Protein AF-A0A6Y4ASF3-F1 (afdb_monomer_lite)

InterPro domains:
  IPR029492 Domain of unknown function DUF4435 [PF14491] (12-104)

Foldseek 3Di:
DVVVCPDPQLVQAAEEEEQDPVVQVVCCVPPNDSSYDYDYPPHAPVVQLVVQVVVVVVPRPRYAYEHFCPCCVVVVHDGPRYDHDPQRDDVRVCVVVCVVVVVD

Secondary structure (DSSP, 8-state):
-HHHHTSHHHHT-EEEEES-HHHHHHHHHHS--TTEEEE--SS-HHHHHHHHHHHHHTT--SEEEEE--TTHHHHT---TTEEE-TTSSHHHHHHHTTSGGG--

pLDDT: mean 90.16, std 6.33, range [65.0, 97.38]

Structure (mmCIF, N/CA/C/O 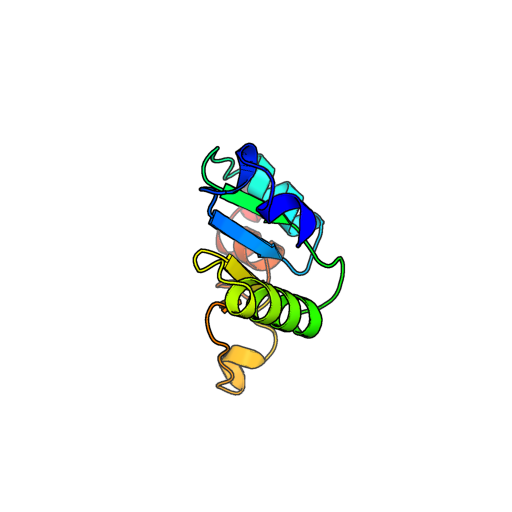backbone):
data_AF-A0A6Y4ASF3-F1
#
_entry.id   AF-A0A6Y4ASF3-F1
#
loop_
_atom_site.group_PDB
_atom_site.id
_atom_site.type_symbol
_atom_site.label_atom_id
_atom_site.label_alt_id
_atom_site.label_comp_id
_atom_site.label_asym_id
_atom_site.label_entity_id
_atom_site.label_seq_id
_atom_site.pdbx_PDB_ins_code
_atom_site.Cartn_x
_atom_site.Cartn_y
_atom_site.Cartn_z
_atom_site.occupancy
_atom_site.B_iso_or_equiv
_atom_site.auth_seq_id
_atom_site.auth_comp_id
_atom_site.auth_asym_id
_atom_site.auth_atom_id
_atom_site.pdbx_PDB_model_num
ATOM 1 N N . MET A 1 1 ? -4.697 10.307 8.794 1.00 68.38 1 MET A N 1
ATOM 2 C CA . MET A 1 1 ? -5.462 9.041 8.887 1.00 68.38 1 MET A CA 1
ATOM 3 C C . MET A 1 1 ? -6.545 8.967 9.979 1.00 68.38 1 MET A C 1
ATOM 5 O O . MET A 1 1 ? -7.696 9.168 9.625 1.00 68.38 1 MET A O 1
ATOM 9 N N . LEU A 1 2 ? -6.269 8.717 11.273 1.00 71.00 2 LEU A N 1
ATOM 10 C CA . LEU A 1 2 ? -7.295 8.377 12.306 1.00 71.00 2 LEU A CA 1
ATOM 11 C C . LEU A 1 2 ? -8.559 9.273 12.353 1.00 71.00 2 LEU A C 1
ATOM 13 O O . LEU A 1 2 ? -9.674 8.769 12.485 1.00 71.00 2 LEU A O 1
ATOM 17 N N . LEU A 1 3 ? -8.410 10.593 12.208 1.00 76.00 3 LEU A N 1
ATOM 18 C CA . LEU A 1 3 ? -9.542 11.533 12.214 1.00 76.00 3 LEU A CA 1
ATOM 19 C C . LEU A 1 3 ? -10.442 11.419 10.971 1.00 76.00 3 LEU A C 1
ATOM 21 O O . LEU A 1 3 ? -11.650 11.627 11.080 1.00 76.00 3 LEU A O 1
ATOM 25 N N . LEU A 1 4 ? -9.886 11.045 9.812 1.00 77.25 4 LEU A N 1
ATOM 26 C CA . LEU A 1 4 ? -10.647 10.881 8.567 1.00 77.25 4 LEU A CA 1
ATOM 27 C C . LEU A 1 4 ? -11.685 9.764 8.708 1.00 77.25 4 LEU A C 1
ATOM 29 O O . LEU A 1 4 ? -12.818 9.920 8.263 1.00 77.25 4 LEU A O 1
ATOM 33 N N . PHE A 1 5 ? -11.343 8.684 9.413 1.00 71.56 5 PHE A N 1
ATOM 34 C CA . PHE A 1 5 ? -12.214 7.520 9.615 1.00 71.56 5 PHE A CA 1
ATOM 35 C C . PHE A 1 5 ? -13.471 7.803 10.430 1.00 71.56 5 PHE A C 1
ATOM 37 O O . PHE A 1 5 ? -14.487 7.136 10.247 1.00 71.56 5 PHE A O 1
ATOM 44 N N . ARG A 1 6 ? -13.415 8.797 11.319 1.00 78.00 6 ARG A N 1
ATOM 45 C CA . ARG A 1 6 ? -14.572 9.213 12.120 1.00 78.00 6 ARG A CA 1
ATOM 46 C C . ARG A 1 6 ? -15.568 10.045 11.315 1.00 78.00 6 ARG A C 1
ATOM 48 O O . ARG A 1 6 ? -16.692 10.250 11.764 1.00 78.00 6 ARG A O 1
ATOM 55 N N . SER A 1 7 ? -15.181 10.514 10.129 1.00 84.50 7 SER A N 1
ATOM 56 C CA . SER A 1 7 ? -16.079 11.253 9.252 1.00 84.50 7 SER A CA 1
ATOM 57 C C . SER A 1 7 ? -17.050 10.303 8.534 1.00 84.50 7 SER A C 1
ATOM 59 O O . SER A 1 7 ? -16.613 9.316 7.929 1.00 84.50 7 SER A O 1
ATOM 61 N N . PRO A 1 8 ? -18.362 10.619 8.499 1.00 83.38 8 PRO A N 1
ATOM 62 C CA . PRO A 1 8 ? -19.358 9.834 7.770 1.00 83.38 8 PRO A CA 1
ATOM 63 C C . PRO A 1 8 ? -18.974 9.572 6.310 1.00 83.38 8 PRO A C 1
ATOM 65 O O . PRO A 1 8 ? -19.192 8.467 5.814 1.00 83.38 8 PRO A O 1
ATOM 68 N N . LYS A 1 9 ? -18.319 10.547 5.660 1.00 85.56 9 LYS A N 1
ATOM 69 C CA . LYS A 1 9 ? -17.851 10.472 4.265 1.00 85.56 9 LYS A CA 1
ATOM 70 C C . LYS A 1 9 ? -16.911 9.289 4.007 1.00 85.56 9 LYS A C 1
ATOM 72 O O . LYS A 1 9 ? -16.916 8.731 2.914 1.00 85.56 9 LYS A O 1
ATOM 77 N N . TYR A 1 10 ? -16.106 8.914 4.996 1.00 86.50 10 TYR A N 1
ATOM 78 C CA . TYR A 1 10 ? -15.076 7.883 4.861 1.00 86.50 10 TYR A CA 1
ATOM 79 C C . TYR A 1 10 ? -15.410 6.589 5.612 1.00 86.50 10 TYR A C 1
ATOM 81 O O . TYR A 1 10 ? -14.763 5.564 5.403 1.00 86.50 10 TYR A O 1
ATOM 89 N N . SER A 1 11 ? -16.453 6.605 6.445 1.00 82.50 11 SER A N 1
ATOM 90 C CA . SER A 1 11 ? -16.856 5.476 7.292 1.00 82.50 11 SER A CA 1
ATOM 91 C C . SER A 1 11 ? -17.013 4.147 6.536 1.00 82.50 11 SER A C 1
ATOM 93 O O . SER A 1 11 ? -16.629 3.101 7.059 1.00 82.50 11 SER A O 1
ATOM 95 N N . ARG A 1 12 ? -17.487 4.179 5.283 1.00 87.25 12 ARG A N 1
ATOM 96 C CA . ARG A 1 12 ? -17.698 2.994 4.427 1.00 87.25 12 ARG A CA 1
ATOM 97 C C . ARG A 1 12 ? -16.636 2.787 3.345 1.00 87.25 12 ARG A C 1
ATOM 99 O O . ARG A 1 12 ? -16.689 1.778 2.652 1.00 87.25 12 ARG A O 1
ATOM 106 N N . LYS A 1 13 ? -15.677 3.705 3.200 1.00 92.81 13 LYS A N 1
ATOM 107 C CA . LYS A 1 13 ? -14.616 3.577 2.193 1.00 92.81 13 LYS A CA 1
ATOM 108 C C . LYS A 1 13 ? -13.583 2.535 2.597 1.00 92.81 13 LYS A C 1
ATOM 110 O O . LYS A 1 13 ? -13.336 2.378 3.799 1.00 92.81 13 LYS A O 1
ATOM 115 N N . ILE A 1 14 ? -13.021 1.851 1.604 1.00 94.56 14 ILE A N 1
ATOM 116 C CA . ILE A 1 14 ? -11.834 0.996 1.692 1.00 94.56 14 ILE A CA 1
ATOM 117 C C . ILE A 1 14 ? -10.611 1.904 1.665 1.00 94.56 14 ILE A C 1
ATOM 119 O O . ILE A 1 14 ? -10.549 2.825 0.854 1.00 94.56 14 ILE A O 1
ATOM 123 N N . PHE A 1 15 ? -9.666 1.657 2.558 1.00 94.88 15 PHE A N 1
ATOM 124 C CA . PHE A 1 15 ? -8.453 2.449 2.667 1.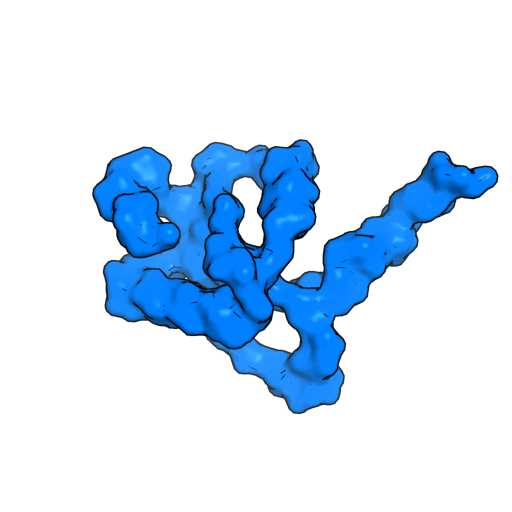00 94.88 15 PHE A CA 1
ATOM 125 C C . PHE A 1 15 ? -7.250 1.644 2.215 1.00 94.88 15 PHE A C 1
ATOM 127 O O . PHE A 1 15 ? -7.048 0.528 2.692 1.00 94.88 15 PHE A O 1
ATOM 134 N N . PHE A 1 16 ? -6.457 2.252 1.345 1.00 95.94 16 PHE A N 1
ATOM 135 C CA . PHE A 1 16 ? -5.123 1.790 1.010 1.00 95.94 16 PHE A CA 1
ATOM 136 C C . PHE A 1 16 ? -4.115 2.797 1.550 1.00 95.94 16 PHE A C 1
ATOM 138 O O . PHE A 1 16 ? -4.191 3.987 1.243 1.00 95.94 16 PHE A O 1
ATOM 145 N N . THR A 1 17 ? -3.212 2.302 2.384 1.00 95.81 17 THR A N 1
ATOM 146 C CA . THR A 1 17 ? -2.063 3.035 2.900 1.00 95.81 17 THR A CA 1
ATOM 147 C C . THR A 1 17 ? -0.859 2.712 2.019 1.00 95.81 17 THR A C 1
ATOM 149 O O . THR A 1 17 ? -0.563 1.532 1.850 1.00 95.81 17 THR A O 1
ATOM 152 N N . LEU A 1 18 ? -0.184 3.715 1.462 1.00 95.00 18 LEU A N 1
ATOM 153 C CA . LEU A 1 18 ? 0.928 3.524 0.516 1.00 95.00 18 LEU A CA 1
ATOM 154 C C . LEU A 1 18 ? 2.231 4.136 1.018 1.00 95.00 18 LEU A C 1
ATOM 156 O O . LEU A 1 18 ? 2.193 5.102 1.777 1.00 95.00 18 LEU A O 1
ATOM 160 N N . GLU A 1 19 ? 3.367 3.605 0.570 1.00 91.19 19 GLU A N 1
ATOM 161 C CA . GLU A 1 19 ? 4.696 4.140 0.905 1.00 91.19 19 GLU A CA 1
ATOM 162 C C . GLU A 1 19 ? 4.936 5.511 0.256 1.00 91.19 19 GLU A C 1
ATOM 164 O O . GLU A 1 19 ? 5.299 6.469 0.944 1.00 91.19 19 GLU A O 1
ATOM 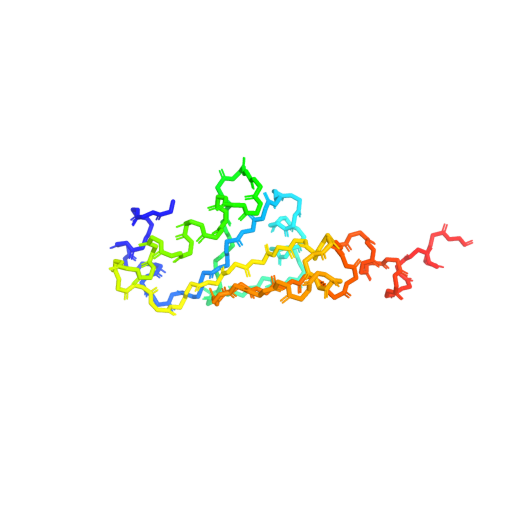169 N N . GLY A 1 20 ? 4.668 5.635 -1.049 1.00 88.62 20 GLY A N 1
ATOM 170 C CA . GLY A 1 20 ? 4.981 6.823 -1.833 1.00 88.62 20 GLY A CA 1
ATOM 171 C C . GLY A 1 20 ? 3.780 7.683 -2.235 1.00 88.62 20 GLY A C 1
ATOM 172 O O . GLY A 1 20 ? 2.700 7.222 -2.610 1.00 88.62 20 GLY A O 1
ATOM 173 N N . GLU A 1 21 ? 4.004 8.999 -2.253 1.00 90.38 21 GLU A N 1
ATOM 174 C CA . GLU A 1 21 ? 3.065 9.972 -2.833 1.00 90.38 21 GLU A CA 1
ATOM 175 C C . GLU A 1 21 ? 2.903 9.795 -4.353 1.00 90.38 21 GLU A C 1
ATOM 177 O O . GLU A 1 21 ? 1.848 10.107 -4.914 1.00 90.38 21 GLU A O 1
ATOM 182 N N . SER A 1 22 ? 3.940 9.299 -5.034 1.00 90.25 22 SER A N 1
ATOM 183 C CA . SER A 1 22 ? 3.888 8.982 -6.465 1.00 90.25 22 SER A CA 1
ATOM 184 C C . SER A 1 22 ? 2.865 7.880 -6.749 1.00 90.25 22 SER A C 1
ATOM 186 O O . SER A 1 22 ? 2.037 8.045 -7.648 1.00 90.25 22 SER A O 1
ATOM 188 N N . ASP A 1 23 ? 2.828 6.834 -5.921 1.00 90.75 23 ASP A N 1
ATOM 189 C CA . ASP A 1 23 ? 1.881 5.721 -6.043 1.00 90.75 23 ASP A CA 1
ATOM 190 C C . ASP A 1 23 ? 0.445 6.191 -5.842 1.00 90.75 23 ASP A C 1
ATOM 192 O O . ASP A 1 23 ? -0.449 5.870 -6.627 1.00 90.75 23 ASP A O 1
ATOM 196 N N . ILE A 1 24 ? 0.222 7.045 -4.836 1.00 94.00 24 ILE A N 1
ATOM 197 C CA . ILE A 1 24 ? -1.080 7.676 -4.595 1.00 94.00 24 ILE A CA 1
ATOM 198 C C . ILE A 1 24 ? -1.545 8.440 -5.831 1.00 94.00 24 ILE A C 1
ATOM 200 O O . ILE A 1 24 ? -2.715 8.345 -6.213 1.00 94.00 24 ILE A O 1
ATOM 204 N N . ARG A 1 25 ? -0.665 9.228 -6.455 1.00 93.62 25 ARG A N 1
ATOM 205 C CA . ARG A 1 25 ? -1.013 10.004 -7.653 1.00 93.62 25 ARG A CA 1
ATOM 206 C C . ARG A 1 25 ? -1.336 9.091 -8.823 1.00 93.62 25 ARG A C 1
ATOM 208 O O . ARG A 1 25 ? -2.342 9.323 -9.494 1.00 93.62 25 ARG A O 1
ATOM 215 N N . PHE A 1 26 ? -0.530 8.060 -9.049 1.00 92.69 26 PHE A N 1
ATOM 216 C CA . PHE A 1 26 ? -0.760 7.097 -10.116 1.00 92.69 26 PHE A CA 1
ATOM 217 C C . PHE A 1 26 ? -2.097 6.368 -9.935 1.00 92.69 26 PHE A C 1
ATOM 219 O O . PHE A 1 26 ? -2.936 6.379 -10.839 1.00 92.69 26 PHE A O 1
ATOM 226 N N . LEU A 1 27 ? -2.354 5.821 -8.745 1.00 92.88 27 LEU A N 1
ATOM 227 C CA . LEU A 1 27 ? -3.588 5.095 -8.450 1.00 92.88 27 LEU A CA 1
ATOM 228 C C . LEU A 1 27 ? -4.820 5.996 -8.495 1.00 92.88 27 LEU A C 1
ATOM 230 O O . LEU A 1 27 ? -5.834 5.609 -9.068 1.00 92.88 27 LEU A O 1
ATOM 234 N N . ASN A 1 28 ? -4.743 7.225 -7.982 1.00 94.19 28 ASN A N 1
ATOM 235 C CA . ASN A 1 28 ? -5.840 8.181 -8.145 1.00 94.19 28 ASN A CA 1
ATOM 236 C C . ASN A 1 28 ? -6.064 8.577 -9.611 1.00 94.19 28 ASN A C 1
ATOM 238 O O . ASN A 1 28 ? -7.183 8.917 -9.974 1.00 94.19 28 ASN A O 1
ATOM 242 N N . THR A 1 29 ? -5.033 8.562 -10.455 1.00 94.19 29 THR A N 1
ATOM 243 C CA . THR A 1 29 ? -5.169 8.945 -11.869 1.00 94.19 29 THR A CA 1
ATOM 244 C C . THR A 1 29 ? -5.769 7.816 -12.703 1.00 94.19 29 THR A C 1
ATOM 246 O O . THR A 1 29 ? -6.617 8.068 -13.557 1.00 94.19 29 THR A O 1
ATOM 249 N N . HIS A 1 30 ? -5.354 6.573 -12.454 1.00 90.38 30 HIS A N 1
ATOM 250 C CA . HIS A 1 30 ? -5.685 5.432 -13.311 1.00 90.38 30 HIS A CA 1
ATOM 251 C C . HIS A 1 30 ? -6.722 4.472 -12.713 1.00 90.38 30 HIS A C 1
ATOM 253 O O . HIS A 1 30 ? -7.388 3.760 -13.460 1.00 90.38 30 HIS A O 1
ATOM 259 N N . PHE A 1 31 ? -6.906 4.484 -11.391 1.00 89.75 31 PHE A N 1
ATOM 260 C CA . PHE A 1 31 ? -7.763 3.553 -10.647 1.00 89.75 31 PHE A CA 1
ATOM 261 C C . PHE A 1 31 ? -8.701 4.270 -9.660 1.00 89.75 31 PHE A C 1
ATOM 263 O O . PHE A 1 31 ? -9.079 3.716 -8.627 1.00 89.75 31 PHE A O 1
ATOM 270 N N . ALA A 1 32 ? -9.100 5.511 -9.965 1.00 91.12 32 ALA A N 1
ATOM 271 C CA . ALA A 1 32 ? -10.052 6.252 -9.141 1.00 91.12 32 ALA A CA 1
ATOM 272 C C . ALA A 1 32 ? -11.382 5.499 -8.978 1.00 91.12 32 ALA A C 1
ATOM 274 O O . ALA A 1 32 ? -12.089 5.227 -9.948 1.00 91.12 32 ALA A O 1
ATOM 275 N N . ASP A 1 33 ? -11.765 5.251 -7.726 1.00 94.62 33 ASP A N 1
ATOM 276 C CA . ASP A 1 33 ? -13.065 4.696 -7.357 1.00 94.62 33 ASP A CA 1
ATOM 277 C C . ASP A 1 33 ? -13.586 5.398 -6.098 1.00 94.62 33 ASP A C 1
ATOM 279 O O . ASP A 1 33 ? -12.866 5.571 -5.112 1.00 94.62 33 ASP A O 1
ATOM 283 N N . GLU A 1 34 ? -14.860 5.796 -6.089 1.00 92.75 34 GLU A N 1
ATOM 284 C CA . GLU A 1 34 ? -15.455 6.512 -4.956 1.00 92.75 34 GLU A CA 1
ATOM 285 C C . GLU A 1 34 ? -15.462 5.700 -3.654 1.00 92.75 34 GLU A C 1
ATOM 287 O O . GLU A 1 34 ? -15.505 6.278 -2.562 1.00 92.75 34 GLU A O 1
ATOM 292 N N . ARG A 1 35 ? -15.400 4.371 -3.742 1.00 94.38 35 ARG A N 1
ATOM 293 C CA . ARG A 1 35 ? -15.354 3.458 -2.596 1.00 94.38 35 ARG A CA 1
ATOM 294 C C . ARG A 1 35 ? -13.961 3.372 -1.988 1.00 94.38 35 ARG A C 1
ATOM 296 O O . ARG A 1 35 ? -13.851 2.919 -0.851 1.00 94.38 35 ARG A O 1
ATOM 303 N N . ILE A 1 36 ? -12.927 3.800 -2.707 1.00 94.94 36 ILE A N 1
ATOM 304 C CA . ILE A 1 36 ? -11.534 3.700 -2.287 1.00 94.94 36 ILE A CA 1
ATOM 305 C C . ILE A 1 36 ? -11.023 5.066 -1.806 1.00 94.94 36 ILE A C 1
ATOM 307 O O . ILE A 1 36 ? -11.485 6.137 -2.215 1.00 94.94 36 ILE A O 1
ATOM 311 N N . HIS A 1 37 ? -10.105 5.030 -0.848 1.00 94.50 37 HIS A N 1
ATOM 312 C CA . HIS A 1 37 ? -9.301 6.161 -0.431 1.00 94.50 37 HIS A CA 1
ATOM 313 C C . HIS A 1 37 ? -7.846 5.723 -0.291 1.00 94.50 37 HIS A C 1
ATOM 315 O O . HIS A 1 37 ? -7.550 4.796 0.462 1.00 94.50 37 HIS A O 1
ATOM 321 N N . TYR A 1 38 ? -6.970 6.410 -1.011 1.00 94.94 38 TYR A N 1
ATOM 322 C CA . TYR A 1 38 ? -5.524 6.259 -0.929 1.00 94.94 38 TYR A CA 1
ATOM 323 C C . TYR A 1 38 ? -4.968 7.348 -0.002 1.00 94.94 38 TYR A C 1
ATOM 325 O O . TYR A 1 38 ? -5.357 8.510 -0.141 1.00 94.94 38 TYR A O 1
ATOM 333 N N . ASP A 1 39 ? -4.110 6.975 0.943 1.00 93.56 39 ASP A N 1
ATOM 334 C CA . ASP A 1 39 ? -3.428 7.884 1.878 1.00 93.56 39 ASP A CA 1
ATOM 335 C C . ASP A 1 39 ? -2.027 7.322 2.185 1.00 93.56 39 ASP A C 1
ATOM 337 O O . ASP A 1 39 ? -1.781 6.132 1.982 1.00 93.56 39 ASP A O 1
ATOM 341 N N . SER A 1 40 ? -1.101 8.147 2.665 1.00 92.56 40 SER A N 1
ATOM 342 C CA . SER A 1 40 ? 0.266 7.720 2.997 1.00 92.56 40 SER A CA 1
ATOM 343 C C . SER A 1 40 ? 0.679 8.275 4.361 1.00 92.56 40 SER A C 1
ATOM 345 O O . SER A 1 40 ? 0.315 9.400 4.711 1.00 92.56 40 SER A O 1
ATOM 347 N N . PRO A 1 41 ? 1.459 7.525 5.163 1.00 91.19 41 PRO A N 1
ATOM 348 C CA . PRO A 1 41 ? 2.188 8.095 6.288 1.00 91.19 41 PRO A CA 1
ATOM 349 C C . PRO A 1 41 ? 3.360 8.992 5.840 1.00 91.19 41 PRO A C 1
ATOM 351 O O . PRO A 1 41 ? 4.037 9.552 6.700 1.00 91.19 41 PRO A O 1
ATOM 354 N N . CYS A 1 42 ? 3.601 9.127 4.529 1.00 85.19 42 CYS A N 1
ATOM 355 C CA . CYS A 1 42 ? 4.741 9.799 3.904 1.00 85.19 42 CYS A CA 1
ATOM 356 C C . CYS A 1 42 ? 6.077 9.257 4.426 1.00 85.19 42 CYS A C 1
ATOM 358 O O . CYS A 1 42 ? 6.987 10.013 4.774 1.00 85.19 42 CYS A O 1
ATOM 360 N N . SER A 1 43 ? 6.149 7.937 4.565 1.00 89.81 43 SER A N 1
ATOM 361 C CA . SER A 1 43 ? 7.261 7.215 5.168 1.00 89.81 43 SER A CA 1
ATOM 362 C C . SER A 1 43 ? 7.293 5.784 4.624 1.00 89.81 43 SER A C 1
ATOM 364 O O . SER A 1 43 ? 6.428 5.408 3.835 1.00 89.81 43 SER A O 1
ATOM 366 N N . GLY A 1 44 ? 8.300 5.006 5.010 1.00 91.19 44 GLY A N 1
ATOM 367 C CA . GLY A 1 44 ? 8.541 3.694 4.418 1.00 91.19 44 GLY A CA 1
ATOM 368 C C . GLY A 1 44 ? 7.553 2.616 4.862 1.00 91.19 44 GLY A C 1
ATOM 369 O O . GLY A 1 44 ? 6.662 2.819 5.696 1.00 91.19 44 GLY A O 1
ATOM 370 N N . LYS A 1 45 ? 7.772 1.416 4.327 1.00 94.38 45 LYS A N 1
ATOM 371 C CA . LYS A 1 45 ? 7.083 0.170 4.677 1.00 94.38 45 LYS A CA 1
ATOM 372 C C . LYS A 1 45 ? 6.775 -0.024 6.171 1.00 94.38 45 LYS A C 1
ATOM 374 O O . LYS A 1 45 ? 5.624 -0.353 6.478 1.00 94.38 45 LYS A O 1
ATOM 379 N N . PRO A 1 46 ? 7.703 0.194 7.133 1.00 95.38 46 PRO A N 1
ATOM 380 C CA . PRO A 1 46 ? 7.396 -0.012 8.552 1.00 95.38 46 PRO A CA 1
ATOM 381 C C . PRO A 1 46 ? 6.246 0.872 9.048 1.00 95.38 46 PRO A C 1
ATOM 383 O O . PRO A 1 46 ? 5.373 0.422 9.791 1.00 95.38 46 PRO A O 1
ATOM 386 N N . GLU A 1 47 ? 6.202 2.128 8.618 1.00 95.88 47 GLU A N 1
ATOM 387 C CA . GLU A 1 47 ? 5.158 3.080 8.972 1.00 95.88 47 GLU A CA 1
ATOM 388 C C . GLU A 1 47 ? 3.824 2.748 8.301 1.00 95.88 47 GLU A C 1
ATOM 390 O O . GLU A 1 47 ? 2.776 2.908 8.935 1.00 95.88 47 GLU A O 1
ATOM 395 N N . VAL A 1 48 ? 3.841 2.225 7.071 1.00 96.31 48 VAL A N 1
ATOM 396 C CA . VAL A 1 48 ? 2.636 1.703 6.406 1.00 96.31 48 VAL A CA 1
ATOM 397 C C . VAL A 1 48 ? 2.055 0.532 7.200 1.00 96.31 48 VAL A C 1
ATOM 399 O O . VAL A 1 48 ? 0.868 0.552 7.543 1.00 96.31 48 VAL A O 1
ATOM 402 N N . ILE A 1 49 ? 2.890 -0.444 7.572 1.00 96.56 49 ILE A N 1
ATOM 403 C CA . ILE A 1 49 ? 2.494 -1.604 8.385 1.00 96.56 49 ILE A CA 1
ATOM 404 C C . ILE A 1 49 ? 1.897 -1.144 9.721 1.00 96.56 49 ILE A C 1
ATOM 406 O O . ILE A 1 49 ? 0.782 -1.538 10.083 1.00 96.56 49 ILE A O 1
ATOM 410 N N . ASN A 1 50 ? 2.598 -0.256 10.430 1.00 96.12 50 ASN A N 1
ATOM 411 C CA . ASN A 1 50 ? 2.150 0.288 11.710 1.00 96.12 50 ASN A CA 1
ATOM 412 C C . ASN A 1 50 ? 0.814 1.036 11.583 1.00 96.12 50 ASN A C 1
ATOM 414 O O . ASN A 1 50 ? -0.068 0.877 12.430 1.00 96.12 50 ASN A O 1
ATOM 418 N N . ALA A 1 51 ? 0.627 1.828 10.525 1.00 95.00 51 ALA A N 1
ATOM 419 C CA . ALA A 1 51 ? -0.617 2.550 10.284 1.00 95.00 51 ALA A CA 1
ATOM 420 C C . ALA A 1 51 ? -1.794 1.592 10.043 1.00 95.00 51 ALA A C 1
ATOM 422 O O . ALA A 1 51 ? -2.864 1.776 10.628 1.00 95.00 51 ALA A O 1
ATOM 423 N N . VAL A 1 52 ? -1.604 0.543 9.237 1.00 96.31 52 VAL A N 1
ATOM 424 C CA . VAL A 1 52 ? -2.635 -0.477 8.978 1.00 96.31 52 VAL A CA 1
ATOM 425 C C . VAL A 1 52 ? -3.033 -1.186 10.274 1.00 96.31 52 VAL A C 1
ATOM 427 O O . VAL A 1 52 ? -4.224 -1.267 10.593 1.00 96.31 52 VAL A O 1
ATOM 430 N N . GLN A 1 53 ? -2.053 -1.631 11.064 1.00 95.94 53 GLN A N 1
ATOM 431 C CA . GLN A 1 53 ? -2.290 -2.290 12.352 1.00 95.94 53 GLN A CA 1
ATOM 432 C C . GLN A 1 53 ? -3.006 -1.368 13.348 1.00 95.94 53 GLN A C 1
ATOM 434 O O . GLN A 1 53 ? -3.975 -1.773 13.999 1.00 95.94 53 GLN A O 1
ATOM 439 N N . LEU A 1 54 ? -2.582 -0.105 13.440 1.00 94.00 54 LEU A N 1
ATOM 440 C CA . LEU A 1 54 ? -3.196 0.889 14.316 1.00 94.00 54 LEU A CA 1
ATOM 441 C C . LEU A 1 54 ? -4.658 1.148 13.937 1.00 94.00 54 LEU A C 1
ATOM 443 O O . LEU A 1 54 ? -5.525 1.218 14.804 1.00 94.00 54 LEU A O 1
ATOM 447 N N . LEU A 1 55 ? -4.967 1.274 12.651 1.00 92.06 55 LEU A N 1
ATOM 448 C CA . LEU A 1 55 ? -6.333 1.542 12.204 1.00 92.06 55 LEU A CA 1
ATOM 449 C C . LEU A 1 55 ? -7.259 0.341 12.416 1.00 92.06 55 LEU A C 1
ATOM 451 O O . LEU A 1 55 ? -8.410 0.510 12.836 1.00 92.06 55 LEU A O 1
ATOM 455 N N . ARG A 1 56 ? -6.745 -0.871 12.200 1.00 93.75 56 ARG A N 1
ATOM 456 C CA . ARG A 1 56 ? -7.479 -2.112 12.462 1.00 93.75 56 ARG A CA 1
ATOM 457 C C . ARG A 1 56 ? -7.733 -2.338 13.946 1.00 93.75 56 ARG A C 1
ATOM 459 O O . ARG A 1 56 ? -8.855 -2.697 14.304 1.00 93.75 56 ARG A O 1
ATOM 466 N N . SER A 1 57 ? -6.761 -2.043 14.814 1.00 93.56 57 SER A N 1
ATOM 467 C CA . SER A 1 57 ? -6.949 -2.126 16.273 1.00 93.56 57 SER A CA 1
ATOM 468 C C . SER A 1 57 ? -8.003 -1.143 16.796 1.00 93.56 57 SER A C 1
ATOM 470 O O . SER A 1 57 ? -8.652 -1.410 17.804 1.00 93.56 57 SER A O 1
ATOM 472 N N . HIS A 1 58 ? -8.266 -0.057 16.061 1.00 90.31 58 HIS A N 1
ATOM 473 C CA . HIS A 1 58 ? -9.351 0.894 16.330 1.00 90.31 58 HIS A CA 1
ATOM 474 C C . HIS A 1 58 ? -10.683 0.527 15.643 1.00 90.31 58 HIS A C 1
ATOM 476 O O . HIS A 1 58 ? -11.598 1.351 15.575 1.00 90.31 58 HIS A O 1
ATOM 482 N N . GLY A 1 59 ? -10.818 -0.706 15.142 1.0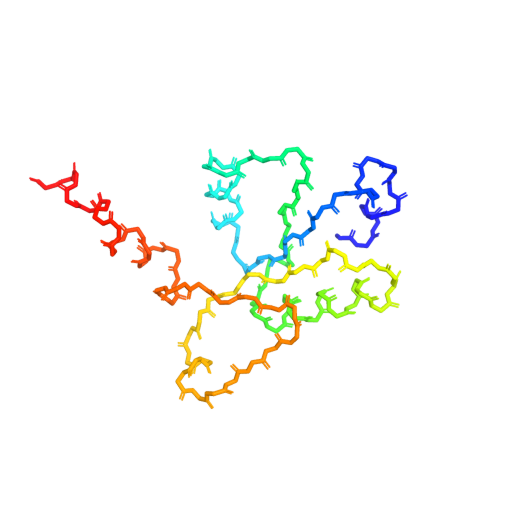0 88.69 59 GLY A N 1
ATOM 483 C CA . GLY A 1 59 ? -12.074 -1.268 14.639 1.00 88.69 59 GLY A CA 1
ATOM 484 C C . GLY A 1 59 ? -12.346 -1.045 13.149 1.00 88.69 59 GLY A C 1
ATOM 485 O O . GLY A 1 59 ? -13.403 -1.450 12.662 1.00 88.69 59 GLY A O 1
ATOM 486 N N . LYS A 1 60 ? -11.423 -0.442 12.390 1.00 88.12 60 LYS A N 1
ATOM 487 C CA . LYS A 1 60 ? -11.593 -0.253 10.944 1.00 88.12 60 LYS A CA 1
ATOM 488 C C . LYS A 1 60 ? -11.020 -1.449 10.177 1.00 88.12 60 LYS A C 1
ATOM 490 O O . LYS A 1 60 ? -9.823 -1.534 9.946 1.00 88.12 60 LYS A O 1
ATOM 495 N N . GLN A 1 61 ? -11.897 -2.359 9.756 1.00 90.44 61 GLN A N 1
ATOM 496 C CA . GLN A 1 61 ? -11.499 -3.640 9.147 1.00 90.44 61 GLN A CA 1
ATOM 497 C C . GLN A 1 61 ? -11.155 -3.578 7.656 1.00 90.44 61 GLN A C 1
ATOM 499 O O . GLN A 1 61 ? -10.600 -4.521 7.117 1.00 90.44 61 GLN A O 1
ATOM 504 N N . ASN A 1 62 ? -11.495 -2.501 6.957 1.00 93.31 62 ASN A N 1
ATOM 505 C CA . ASN A 1 62 ? -11.269 -2.357 5.517 1.00 93.31 62 ASN A CA 1
ATOM 506 C C . ASN A 1 62 ? -10.134 -1.362 5.235 1.00 93.31 62 ASN A C 1
ATOM 508 O O . ASN A 1 62 ? -10.321 -0.362 4.540 1.00 93.31 62 ASN A O 1
ATOM 512 N N . VAL A 1 63 ? -8.981 -1.643 5.842 1.00 95.75 63 VAL A N 1
ATOM 513 C CA . VAL A 1 63 ? -7.714 -0.922 5.679 1.00 95.75 63 VAL A CA 1
ATOM 514 C C . VAL A 1 63 ? -6.654 -1.937 5.266 1.00 95.75 63 VAL A C 1
ATOM 516 O O . VAL A 1 63 ? -6.562 -3.006 5.884 1.00 95.75 63 VAL A O 1
ATOM 519 N N . TYR A 1 64 ? -5.881 -1.588 4.244 1.00 97.25 64 TYR A N 1
ATOM 520 C CA . TYR A 1 64 ? -4.831 -2.411 3.652 1.00 97.25 64 TYR A CA 1
ATOM 521 C C . TYR A 1 64 ? -3.596 -1.558 3.361 1.00 97.25 64 TYR A C 1
ATOM 523 O O . TYR A 1 64 ? -3.728 -0.358 3.128 1.00 97.25 64 TYR A O 1
ATOM 531 N N . GLY A 1 65 ? -2.414 -2.163 3.382 1.00 96.69 65 GLY A N 1
ATOM 532 C CA . GLY A 1 65 ? -1.177 -1.536 2.914 1.00 96.69 65 GLY A CA 1
ATOM 533 C C . GLY A 1 65 ? -0.843 -1.976 1.493 1.00 96.69 65 GLY A C 1
ATOM 534 O O . GLY A 1 65 ? -1.099 -3.131 1.152 1.00 96.69 65 GLY A O 1
ATOM 535 N N . LEU A 1 66 ? -0.284 -1.076 0.687 1.00 94.81 66 LEU A N 1
ATOM 536 C CA . LEU A 1 66 ? 0.394 -1.408 -0.564 1.00 94.81 66 LEU A CA 1
ATOM 537 C C . LEU A 1 66 ? 1.845 -0.943 -0.450 1.00 94.81 66 LEU A C 1
ATOM 539 O O . LEU A 1 66 ? 2.095 0.241 -0.218 1.00 94.81 66 LEU A O 1
ATOM 543 N N . CYS A 1 67 ? 2.758 -1.895 -0.569 1.00 94.62 67 CYS A N 1
ATOM 544 C CA . CYS A 1 67 ? 4.177 -1.716 -0.321 1.00 94.62 67 CYS A CA 1
ATOM 545 C C . CYS A 1 67 ? 5.002 -2.244 -1.487 1.00 94.62 67 CYS A C 1
ATOM 547 O O . CYS A 1 67 ? 4.576 -3.170 -2.183 1.00 94.62 67 CYS A O 1
ATOM 549 N N . ASP A 1 68 ? 6.203 -1.706 -1.640 1.00 92.50 68 ASP A N 1
ATOM 550 C CA . ASP A 1 68 ? 7.177 -2.266 -2.565 1.00 92.50 68 ASP A CA 1
ATOM 551 C C . ASP A 1 68 ? 7.616 -3.638 -2.061 1.00 92.50 68 ASP A C 1
ATOM 553 O O . ASP A 1 68 ? 7.718 -3.878 -0.854 1.00 92.50 68 ASP A O 1
ATOM 557 N N . ALA A 1 69 ? 7.842 -4.590 -2.962 1.00 91.44 69 ALA A N 1
ATOM 558 C CA . ALA A 1 69 ? 8.208 -5.938 -2.535 1.00 91.44 69 ALA A CA 1
ATOM 559 C C . ALA A 1 69 ? 9.624 -5.999 -1.943 1.00 91.44 69 ALA A C 1
ATOM 561 O O . ALA A 1 69 ? 9.889 -6.865 -1.112 1.00 91.44 69 ALA A O 1
ATOM 562 N N . ASP A 1 70 ? 10.532 -5.108 -2.366 1.00 89.69 70 ASP A N 1
ATOM 563 C CA . ASP A 1 70 ? 11.966 -5.138 -2.039 1.00 89.69 70 ASP A CA 1
ATOM 564 C C . ASP A 1 70 ? 12.518 -6.581 -2.000 1.00 89.69 70 ASP A C 1
ATOM 566 O O . ASP A 1 70 ? 12.392 -7.332 -2.971 1.00 89.69 70 ASP A O 1
ATOM 570 N N . PHE A 1 71 ? 13.091 -6.987 -0.862 1.00 91.62 71 PHE A N 1
ATOM 571 C CA . PHE A 1 71 ? 13.560 -8.339 -0.582 1.00 91.62 71 PHE A CA 1
ATOM 572 C C . PHE A 1 71 ? 12.533 -9.191 0.176 1.00 91.62 71 PHE A C 1
ATOM 574 O O . PHE A 1 71 ? 12.783 -10.377 0.370 1.00 91.62 71 PHE A O 1
ATOM 581 N N . ASP A 1 72 ? 11.375 -8.652 0.574 1.00 93.50 72 ASP A N 1
ATOM 582 C CA . ASP A 1 72 ? 10.426 -9.349 1.452 1.00 93.50 72 ASP A CA 1
ATOM 583 C C . ASP A 1 72 ? 9.939 -10.668 0.854 1.00 93.50 72 ASP A C 1
ATOM 585 O O . ASP A 1 72 ? 9.935 -11.697 1.529 1.00 93.50 72 ASP A O 1
ATOM 589 N N . ILE A 1 73 ? 9.604 -10.672 -0.439 1.00 89.62 73 ILE A N 1
ATOM 590 C CA . ILE A 1 73 ? 9.183 -11.895 -1.136 1.00 89.62 73 ILE A CA 1
ATOM 591 C C . ILE A 1 73 ? 10.321 -12.928 -1.169 1.00 89.62 73 ILE A C 1
ATOM 593 O O . ILE A 1 73 ? 10.076 -14.121 -0.991 1.00 89.62 73 ILE A O 1
ATOM 597 N N . LEU A 1 74 ? 11.566 -12.483 -1.370 1.00 91.25 74 LEU A N 1
ATOM 598 C CA . LEU A 1 74 ? 12.741 -13.359 -1.437 1.00 91.25 74 LEU A CA 1
ATOM 599 C C . LEU A 1 74 ? 13.109 -13.938 -0.065 1.00 91.25 74 LEU A C 1
ATOM 601 O O . LEU A 1 74 ? 13.561 -15.079 0.022 1.00 91.25 74 LEU A O 1
ATOM 605 N N . GLU A 1 75 ? 12.897 -13.166 0.997 1.00 94.38 75 GLU A N 1
ATOM 606 C CA . GLU A 1 75 ? 13.135 -13.564 2.386 1.00 94.38 75 GLU A CA 1
ATOM 607 C C . GLU A 1 75 ? 11.971 -14.372 2.986 1.00 94.38 75 GLU A C 1
ATOM 609 O O . GLU A 1 75 ? 12.105 -14.947 4.067 1.00 94.38 75 GLU A O 1
ATOM 614 N N . GLY A 1 76 ? 10.840 -14.466 2.280 1.00 93.38 76 GLY A N 1
ATOM 615 C CA . GLY A 1 76 ? 9.634 -15.142 2.759 1.00 93.38 76 GLY A CA 1
ATOM 616 C C . GLY A 1 76 ? 8.862 -14.339 3.811 1.00 93.38 76 GLY A C 1
ATOM 617 O O . GLY A 1 76 ? 8.052 -14.909 4.548 1.00 93.38 76 GLY A O 1
ATOM 618 N N . ASN A 1 77 ? 9.097 -13.028 3.888 1.00 93.19 77 ASN A N 1
ATOM 619 C CA . ASN A 1 77 ? 8.371 -12.126 4.768 1.00 93.19 77 ASN A CA 1
ATOM 620 C C . ASN A 1 77 ? 6.946 -11.924 4.241 1.00 93.19 77 ASN A C 1
ATOM 622 O O . ASN A 1 77 ? 6.697 -11.759 3.047 1.00 93.19 77 ASN A O 1
ATOM 626 N N . SER A 1 78 ? 5.983 -11.918 5.156 1.00 93.19 78 SER A N 1
ATOM 627 C CA . SER A 1 78 ? 4.602 -11.549 4.858 1.00 93.19 78 SER A CA 1
ATOM 628 C C . SER A 1 78 ? 4.007 -10.806 6.041 1.00 93.19 78 SER A C 1
ATOM 630 O O . SER A 1 78 ? 4.324 -11.087 7.200 1.00 93.19 78 SER A O 1
ATOM 632 N N . TYR A 1 79 ? 3.136 -9.847 5.744 1.00 95.00 79 TYR A N 1
ATOM 633 C CA . TYR A 1 79 ? 2.513 -8.998 6.748 1.00 95.00 79 TYR A CA 1
ATOM 634 C C . TYR A 1 79 ? 0.999 -9.018 6.567 1.00 95.00 79 TYR A C 1
ATOM 636 O O . TYR A 1 79 ? 0.475 -8.954 5.454 1.00 95.00 79 TYR A O 1
ATOM 644 N N . GLU A 1 80 ? 0.272 -9.119 7.676 1.00 95.00 80 GLU A N 1
ATOM 645 C CA . GLU A 1 80 ? -1.182 -9.211 7.636 1.00 95.00 80 GLU A CA 1
ATOM 646 C C . GLU A 1 80 ? -1.799 -7.928 7.058 1.00 95.00 80 GLU A C 1
ATOM 648 O O . GLU A 1 80 ? -1.563 -6.831 7.566 1.00 95.00 80 GLU A O 1
ATOM 653 N N . ASN A 1 81 ? -2.658 -8.073 6.043 1.00 97.38 81 ASN A N 1
ATOM 654 C CA . ASN A 1 81 ? -3.344 -6.965 5.364 1.00 97.38 81 ASN A CA 1
ATOM 655 C C . ASN A 1 81 ? -2.410 -6.004 4.610 1.00 97.38 81 ASN A C 1
ATOM 657 O O . ASN A 1 81 ? -2.794 -4.864 4.341 1.00 97.38 81 ASN A O 1
ATOM 661 N N . ILE A 1 82 ? -1.210 -6.464 4.262 1.00 96.94 82 ILE A N 1
ATOM 662 C CA . ILE A 1 82 ? -0.270 -5.763 3.390 1.00 96.94 82 ILE A CA 1
ATOM 663 C C . ILE A 1 82 ? -0.160 -6.542 2.087 1.00 96.94 82 ILE A C 1
ATOM 665 O O . ILE A 1 82 ? -0.052 -7.768 2.087 1.00 96.94 82 ILE A O 1
ATOM 669 N N . HIS A 1 83 ? -0.202 -5.812 0.984 1.00 94.56 83 HIS A N 1
ATOM 670 C CA . HIS A 1 83 ? 0.012 -6.328 -0.354 1.00 94.56 83 HIS A CA 1
ATOM 671 C C . HIS A 1 83 ? 1.311 -5.749 -0.896 1.00 94.56 83 HIS A C 1
ATOM 673 O O . HIS A 1 83 ? 1.596 -4.570 -0.687 1.00 94.56 83 HIS A O 1
ATOM 679 N N . PHE A 1 84 ? 2.076 -6.586 -1.585 1.00 93.94 84 PHE A N 1
ATOM 680 C CA . PHE A 1 84 ? 3.266 -6.154 -2.300 1.00 93.94 84 PHE A CA 1
ATOM 681 C C . PHE A 1 84 ? 2.938 -5.906 -3.769 1.00 93.94 84 PHE A C 1
ATOM 683 O O . PHE A 1 84 ? 2.033 -6.540 -4.316 1.00 93.94 84 PHE A O 1
ATOM 690 N N . THR A 1 85 ? 3.659 -4.982 -4.390 1.00 88.94 85 THR A N 1
ATOM 691 C CA . THR A 1 85 ? 3.657 -4.783 -5.841 1.00 88.94 85 THR A CA 1
ATOM 692 C C . THR A 1 85 ? 4.211 -6.018 -6.560 1.00 88.94 85 THR A C 1
ATOM 694 O O . THR A 1 85 ? 5.143 -6.674 -6.092 1.00 88.94 85 THR A O 1
ATOM 697 N N . ASP A 1 86 ? 3.634 -6.343 -7.719 1.00 79.50 86 ASP A N 1
ATOM 698 C CA . ASP A 1 86 ? 3.957 -7.578 -8.449 1.00 79.50 86 ASP A CA 1
ATOM 699 C C . ASP A 1 86 ? 5.381 -7.567 -9.043 1.00 79.50 86 ASP A C 1
ATOM 701 O O . ASP A 1 86 ? 5.998 -8.623 -9.197 1.00 79.50 86 ASP A O 1
ATOM 705 N N . CYS A 1 87 ? 5.923 -6.382 -9.357 1.00 83.75 87 CYS A N 1
ATOM 706 C CA . CYS A 1 87 ? 7.243 -6.199 -9.975 1.00 83.75 87 CYS A CA 1
ATOM 707 C C . CYS A 1 87 ? 8.218 -5.391 -9.101 1.00 83.75 87 CYS A C 1
ATOM 709 O O . CYS A 1 87 ? 9.023 -4.640 -9.634 1.00 83.75 87 CYS A O 1
ATOM 711 N N . HIS A 1 88 ? 8.177 -5.564 -7.778 1.00 83.56 88 HIS A N 1
ATOM 712 C CA . HIS A 1 88 ? 8.946 -4.813 -6.768 1.00 83.56 88 HIS A CA 1
ATOM 713 C C . HIS A 1 88 ? 8.521 -3.370 -6.528 1.00 83.56 88 HIS A C 1
ATOM 715 O O . HIS A 1 88 ? 8.422 -3.005 -5.364 1.00 83.56 88 HIS A O 1
ATOM 721 N N . ASP A 1 89 ? 8.236 -2.593 -7.568 1.00 87.44 89 ASP A N 1
ATOM 722 C CA . ASP A 1 89 ? 7.711 -1.230 -7.469 1.00 87.44 89 ASP A CA 1
ATOM 723 C C . ASP A 1 89 ? 6.778 -0.917 -8.655 1.00 87.44 89 ASP A C 1
ATOM 725 O O . ASP A 1 89 ? 6.538 -1.754 -9.538 1.00 87.44 89 ASP A O 1
ATOM 729 N N . LEU A 1 90 ? 6.203 0.284 -8.658 1.00 88.62 90 LEU A N 1
ATOM 730 C CA . LEU A 1 90 ? 5.261 0.731 -9.680 1.00 88.62 90 LEU A CA 1
ATOM 731 C C . LEU A 1 90 ? 5.942 0.981 -11.032 1.00 88.62 90 LEU A C 1
ATOM 733 O O . LEU A 1 90 ? 5.390 0.636 -12.082 1.00 88.62 90 LEU A O 1
ATOM 737 N N . GLU A 1 91 ? 7.131 1.574 -11.036 1.00 88.50 91 GLU A N 1
ATOM 738 C CA . GLU A 1 91 ? 7.913 1.853 -12.238 1.00 88.50 91 GLU A CA 1
ATOM 739 C C . GLU A 1 91 ? 8.233 0.567 -13.008 1.00 88.50 91 GLU A C 1
ATOM 741 O O . GLU A 1 91 ? 8.069 0.501 -14.231 1.00 88.50 91 GLU A O 1
ATOM 746 N N . MET A 1 92 ? 8.628 -0.480 -12.294 1.00 90.56 92 MET A N 1
ATOM 747 C CA . MET A 1 92 ? 8.930 -1.788 -12.846 1.00 90.56 92 MET A CA 1
ATOM 748 C C . MET A 1 92 ? 7.674 -2.497 -13.349 1.00 90.56 92 MET A C 1
ATOM 750 O O . MET A 1 92 ? 7.741 -3.139 -14.398 1.00 90.56 92 MET A O 1
ATOM 754 N N . MET A 1 93 ? 6.515 -2.316 -12.699 1.00 87.75 93 MET A N 1
ATOM 755 C CA . MET A 1 93 ? 5.229 -2.779 -13.247 1.00 87.75 93 MET A CA 1
ATOM 756 C C . MET A 1 93 ? 4.909 -2.101 -14.587 1.00 87.75 93 MET A C 1
ATOM 758 O O . MET A 1 93 ? 4.399 -2.737 -15.507 1.00 87.75 93 MET A O 1
ATOM 762 N N . LEU A 1 94 ? 5.213 -0.807 -14.736 1.00 89.19 94 LEU A N 1
ATOM 763 C CA . LEU A 1 94 ? 4.991 -0.096 -15.998 1.00 89.19 94 LEU A CA 1
ATOM 764 C C . LEU A 1 94 ? 5.913 -0.592 -17.115 1.00 89.19 94 LEU A C 1
ATOM 766 O O . LEU A 1 94 ? 5.469 -0.692 -18.264 1.00 89.19 94 LEU A O 1
ATOM 770 N N . ILE A 1 95 ? 7.175 -0.879 -16.789 1.00 89.88 95 ILE A N 1
ATOM 771 C CA . ILE A 1 95 ? 8.154 -1.441 -17.728 1.00 89.88 95 ILE A CA 1
ATOM 772 C C . ILE A 1 95 ? 7.719 -2.841 -18.167 1.00 89.88 95 ILE A C 1
ATOM 774 O O . ILE A 1 95 ? 7.653 -3.095 -19.368 1.00 89.88 95 ILE A O 1
ATOM 778 N N . GLU A 1 96 ? 7.378 -3.719 -17.220 1.00 90.12 96 GLU A N 1
ATOM 779 C CA . GLU A 1 96 ? 6.900 -5.080 -17.500 1.00 90.12 96 GLU A CA 1
ATOM 780 C C . GLU A 1 96 ? 5.617 -5.066 -18.341 1.00 90.12 96 GLU A C 1
ATOM 782 O O . GLU A 1 96 ? 5.525 -5.775 -19.342 1.00 90.12 96 GLU A O 1
ATOM 787 N N . GLY A 1 97 ? 4.695 -4.147 -18.038 1.00 88.38 97 GLY A N 1
ATOM 788 C CA . GLY A 1 97 ? 3.461 -3.940 -18.794 1.00 88.38 97 GLY A CA 1
ATOM 789 C C . GLY A 1 97 ? 3.636 -3.295 -20.178 1.00 88.38 97 GLY A C 1
ATOM 790 O O . GLY A 1 97 ? 2.638 -2.925 -20.806 1.00 88.38 97 GLY A O 1
ATOM 791 N N . GLY A 1 98 ? 4.870 -3.106 -20.659 1.00 89.06 98 GLY A N 1
ATOM 792 C CA . GLY A 1 98 ? 5.160 -2.591 -22.001 1.00 89.06 98 GLY A CA 1
ATOM 793 C C . GLY A 1 98 ? 4.879 -1.096 -22.174 1.00 89.06 98 GLY A C 1
ATOM 794 O O . GLY A 1 98 ? 4.675 -0.615 -23.291 1.00 89.06 98 GLY A O 1
ATOM 795 N N . SER A 1 99 ? 4.839 -0.319 -21.085 1.00 86.81 99 SER A N 1
ATOM 796 C CA . SER A 1 99 ? 4.655 1.137 -21.183 1.00 86.81 99 SER A CA 1
ATOM 797 C C . SER A 1 99 ? 5.838 1.804 -21.878 1.00 86.81 99 SER A C 1
ATOM 799 O O . SER A 1 99 ? 5.644 2.786 -22.591 1.00 86.81 99 SER A O 1
ATOM 801 N N . PHE A 1 100 ? 7.045 1.258 -21.703 1.00 85.25 100 PHE A N 1
ATOM 802 C CA . PHE A 1 100 ? 8.268 1.790 -22.299 1.00 85.25 100 PHE A CA 1
ATOM 803 C C . PHE A 1 100 ? 8.296 1.632 -23.828 1.00 85.25 100 PHE A C 1
ATOM 805 O O . PHE A 1 100 ? 8.724 2.553 -24.520 1.00 85.25 100 PHE A O 1
ATOM 812 N N . ASP A 1 101 ? 7.721 0.550 -24.365 1.00 89.56 101 ASP A N 1
ATOM 813 C CA . ASP A 1 101 ? 7.647 0.275 -25.811 1.00 89.56 101 ASP A CA 1
ATOM 814 C C . ASP A 1 101 ? 6.852 1.331 -26.593 1.00 89.56 101 ASP A C 1
ATOM 816 O O . ASP A 1 101 ? 6.930 1.403 -27.814 1.00 89.56 101 ASP A O 1
ATOM 820 N N . LYS A 1 102 ? 6.066 2.167 -25.906 1.00 82.31 102 LYS A N 1
ATOM 821 C CA . LYS A 1 102 ? 5.307 3.262 -26.527 1.00 82.31 102 LYS A CA 1
ATOM 822 C C . LYS A 1 102 ? 6.136 4.529 -26.748 1.00 82.31 102 LYS A C 1
ATOM 824 O O . LYS A 1 102 ? 5.629 5.466 -27.365 1.00 82.31 102 LYS A O 1
ATOM 829 N N . PHE A 1 103 ? 7.358 4.588 -26.217 1.00 75.94 103 PHE A N 1
ATOM 830 C CA . PHE A 1 103 ? 8.236 5.762 -26.269 1.00 75.94 103 PHE A CA 1
ATOM 831 C C . PHE A 1 103 ? 9.483 5.567 -27.147 1.00 75.94 103 PHE A C 1
ATOM 833 O O . PHE A 1 103 ? 10.257 6.515 -27.297 1.00 75.94 103 PHE A O 1
ATOM 840 N N . ILE A 1 104 ? 9.666 4.376 -27.725 1.00 65.00 104 ILE A N 1
ATOM 841 C CA . ILE A 1 104 ? 10.761 4.002 -28.638 1.00 65.00 104 ILE A CA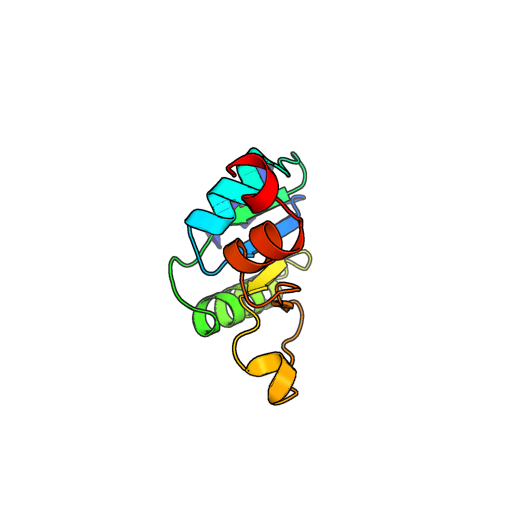 1
ATOM 842 C C . ILE A 1 104 ? 10.193 3.703 -30.024 1.00 65.00 104 ILE A C 1
ATOM 844 O O . ILE A 1 104 ? 10.863 4.071 -31.015 1.00 65.00 104 ILE A O 1
#

Sequence (104 aa):
MLLLFRSPKYSRKIFFTLEGESDIRFLNTHFADERIHYDSPCSGKPEVINAVQLLRSHGKQNVYGLCDADFDILEGNSYENIHFTDCHDLEMMLIEGGSFDKFI

Radius of gyration: 14.7 Å; chains: 1; bounding box: 33×27×45 Å

Organism: Salmonella typhimurium (NCB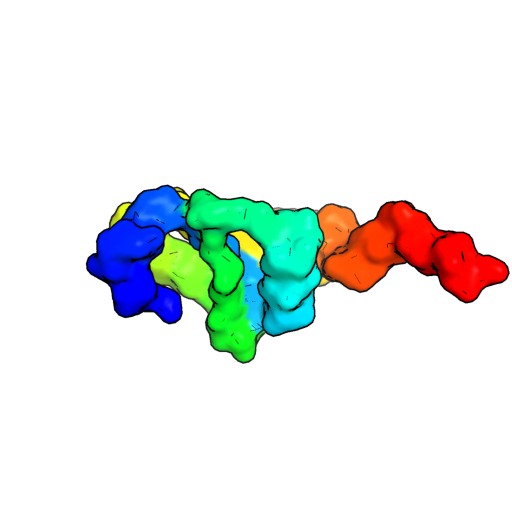I:txid90371)